Protein AF-A0A929XDI0-F1 (afdb_monomer_lite)

Structure (mmCIF, N/CA/C/O backbone):
data_AF-A0A929XDI0-F1
#
_entry.id   AF-A0A929XDI0-F1
#
loop_
_atom_site.group_PDB
_atom_site.id
_atom_site.type_symbol
_atom_site.label_atom_id
_atom_site.label_alt_id
_atom_site.label_comp_id
_atom_site.label_asym_id
_atom_site.label_entity_id
_atom_site.label_seq_id
_atom_site.pdbx_PDB_ins_code
_atom_site.Cartn_x
_atom_site.Cartn_y
_atom_site.Cartn_z
_atom_site.occupancy
_atom_site.B_iso_or_equiv
_atom_site.auth_seq_id
_atom_site.auth_comp_id
_atom_site.auth_asym_id
_atom_site.auth_atom_id
_atom_site.pdbx_PDB_model_num
ATOM 1 N N . MET A 1 1 ? -13.949 9.706 -9.714 1.00 50.38 1 MET A N 1
ATOM 2 C CA . MET A 1 1 ? -13.315 9.321 -8.438 1.00 50.38 1 MET A CA 1
ATOM 3 C C . MET A 1 1 ? -12.514 8.065 -8.710 1.00 50.38 1 MET A C 1
ATOM 5 O O . MET A 1 1 ? -13.037 7.192 -9.394 1.00 50.38 1 MET A O 1
ATOM 9 N N . GLY A 1 2 ? -11.235 8.058 -8.334 1.00 79.31 2 GLY A N 1
ATOM 10 C CA . GLY A 1 2 ? -10.357 6.894 -8.473 1.00 79.31 2 GLY A CA 1
ATOM 11 C C . GLY A 1 2 ? -10.518 5.929 -7.300 1.00 79.31 2 GLY A C 1
ATOM 12 O O . GLY A 1 2 ? -11.331 6.173 -6.411 1.00 79.31 2 GLY A O 1
ATOM 13 N N . ILE A 1 3 ? -9.750 4.842 -7.327 1.00 86.19 3 ILE A N 1
ATOM 14 C CA . ILE A 1 3 ? -9.540 3.971 -6.166 1.00 86.19 3 ILE A CA 1
ATOM 15 C C . ILE A 1 3 ? -8.557 4.691 -5.241 1.00 86.19 3 ILE A C 1
ATOM 17 O O . ILE A 1 3 ? -7.586 5.257 -5.744 1.00 86.19 3 ILE A O 1
ATOM 21 N N . THR A 1 4 ? -8.822 4.684 -3.937 1.00 91.12 4 THR A N 1
ATOM 22 C CA . THR A 1 4 ? -7.906 5.228 -2.929 1.00 91.12 4 THR A CA 1
ATOM 23 C C . THR A 1 4 ? -6.711 4.308 -2.742 1.00 91.12 4 THR A C 1
ATOM 25 O O . THR A 1 4 ? -6.885 3.084 -2.714 1.00 91.12 4 THR A O 1
ATOM 28 N N . GLY A 1 5 ? -5.517 4.866 -2.580 1.00 92.12 5 GLY A N 1
ATOM 29 C CA . GLY A 1 5 ? -4.347 4.070 -2.226 1.00 92.12 5 GLY A CA 1
ATOM 30 C C . GLY A 1 5 ? -3.016 4.677 -2.636 1.00 92.12 5 GLY A C 1
ATOM 31 O O . GLY A 1 5 ? -2.934 5.529 -3.517 1.00 92.12 5 GLY A O 1
ATOM 32 N N . GLY A 1 6 ? -1.955 4.119 -2.062 1.00 93.81 6 GLY A N 1
ATOM 33 C CA . GLY A 1 6 ? -0.594 4.588 -2.262 1.00 93.81 6 GLY A CA 1
ATOM 34 C C . GLY A 1 6 ? 0.442 3.506 -1.986 1.00 93.81 6 GLY A C 1
ATOM 35 O O . GLY A 1 6 ? 0.166 2.304 -2.063 1.00 93.81 6 GLY A O 1
ATOM 36 N N . CYS A 1 7 ? 1.675 3.941 -1.745 1.00 94.44 7 CYS A N 1
ATOM 37 C CA . CYS A 1 7 ? 2.789 3.039 -1.489 1.00 94.44 7 CYS A CA 1
ATOM 38 C C . CYS A 1 7 ? 2.785 2.589 -0.028 1.00 94.44 7 CYS A C 1
ATOM 40 O O . CYS A 1 7 ? 2.618 3.398 0.881 1.00 94.44 7 CYS A O 1
ATOM 42 N N . GLN A 1 8 ? 3.060 1.305 0.186 1.00 96.19 8 GLN A N 1
ATOM 43 C CA . GLN A 1 8 ? 3.348 0.782 1.514 1.00 96.19 8 GLN A CA 1
ATOM 44 C C . GLN A 1 8 ? 4.669 1.360 2.035 1.00 96.19 8 GLN A C 1
ATOM 46 O O . GLN A 1 8 ? 5.686 1.340 1.329 1.00 96.19 8 GLN A O 1
ATOM 51 N N . GLU A 1 9 ? 4.666 1.833 3.278 1.00 96.25 9 GLU A N 1
ATOM 52 C CA . GLU A 1 9 ? 5.871 2.285 3.966 1.00 96.25 9 GLU A CA 1
ATOM 53 C C . GLU A 1 9 ? 6.637 1.119 4.613 1.00 96.25 9 GLU A C 1
ATOM 55 O O . GLU A 1 9 ? 6.131 0.012 4.818 1.00 96.25 9 GLU A O 1
ATOM 60 N N . LEU A 1 10 ? 7.915 1.345 4.935 1.00 95.75 10 LEU A N 1
ATOM 61 C CA . LEU A 1 10 ? 8.750 0.310 5.540 1.00 95.75 10 LEU A CA 1
ATOM 62 C C . LEU A 1 10 ? 8.236 -0.049 6.942 1.00 95.75 10 LEU A C 1
ATOM 64 O O . LEU A 1 10 ? 8.304 0.764 7.858 1.00 95.75 10 LEU A O 1
ATOM 68 N N . GLY A 1 11 ? 7.828 -1.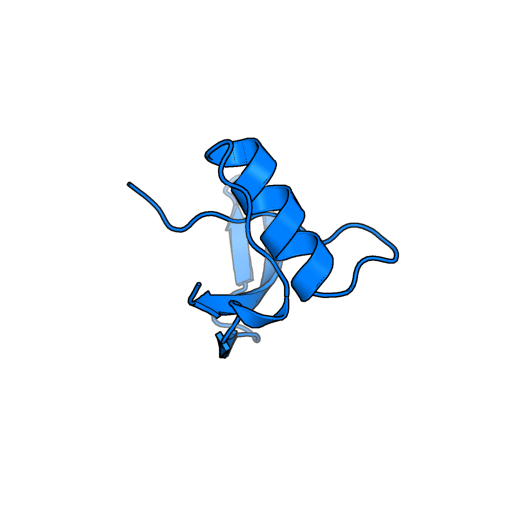305 7.118 1.00 95.75 11 GLY A N 1
ATOM 69 C CA . GLY A 1 11 ? 7.357 -1.834 8.399 1.00 95.75 11 GLY A CA 1
ATOM 70 C C . GLY A 1 11 ? 5.837 -1.914 8.526 1.00 95.75 11 GLY A C 1
ATOM 71 O O . GLY A 1 11 ? 5.375 -2.563 9.459 1.00 95.75 11 GLY A O 1
ATOM 72 N N . GLU A 1 12 ? 5.085 -1.339 7.586 1.00 96.75 12 GLU A N 1
ATOM 73 C CA . GLU A 1 12 ? 3.632 -1.518 7.505 1.00 96.75 12 GLU A CA 1
ATOM 74 C C . GLU A 1 12 ? 3.281 -2.932 7.022 1.00 96.75 12 GLU A C 1
ATOM 76 O O . GLU A 1 12 ? 3.977 -3.505 6.172 1.00 96.75 12 GLU A O 1
ATOM 81 N N . ILE A 1 13 ? 2.181 -3.482 7.537 1.00 96.69 13 ILE A N 1
ATOM 82 C CA . ILE A 1 13 ? 1.427 -4.538 6.846 1.00 96.69 13 ILE A CA 1
ATOM 83 C C . ILE A 1 13 ? 0.453 -3.898 5.843 1.00 96.69 13 ILE A C 1
ATOM 85 O O . ILE A 1 13 ? 0.252 -2.686 5.856 1.00 96.69 13 ILE A O 1
ATOM 89 N N . PHE A 1 14 ? -0.153 -4.685 4.950 1.00 96.12 14 PHE A N 1
ATOM 90 C CA . PHE A 1 14 ? -1.037 -4.125 3.918 1.00 96.12 14 PHE A CA 1
ATOM 91 C C . PHE A 1 14 ? -2.241 -3.387 4.513 1.00 96.12 14 PHE A C 1
ATOM 93 O O . PHE A 1 14 ? -2.659 -2.359 3.984 1.00 96.12 14 PHE A O 1
ATOM 100 N N . GLU A 1 15 ? -2.780 -3.904 5.611 1.00 96.62 15 GLU A N 1
ATOM 101 C CA . GLU A 1 15 ? -3.925 -3.346 6.317 1.00 96.62 15 GLU A CA 1
ATOM 102 C C . GLU A 1 15 ? -3.617 -1.948 6.877 1.00 96.62 15 GLU A C 1
ATOM 104 O O . GLU A 1 15 ? -4.404 -1.025 6.656 1.00 96.62 15 GLU A O 1
ATOM 109 N N . ASP A 1 16 ? -2.442 -1.759 7.493 1.00 97.12 16 ASP A N 1
ATOM 110 C CA . ASP A 1 16 ? -1.974 -0.454 7.985 1.00 97.12 16 ASP A CA 1
ATOM 111 C C . ASP A 1 16 ? -1.922 0.576 6.848 1.00 97.12 16 ASP A C 1
ATOM 113 O O . ASP A 1 16 ? -2.443 1.687 6.979 1.00 97.12 16 ASP A O 1
ATOM 117 N N . THR A 1 17 ? -1.349 0.186 5.702 1.00 96.81 17 THR A N 1
ATOM 118 C CA . THR A 1 17 ? -1.256 1.047 4.516 1.00 96.81 17 THR A CA 1
ATOM 119 C C . THR A 1 17 ? -2.638 1.451 4.011 1.00 96.81 17 THR A C 1
ATOM 121 O O . THR A 1 17 ? -2.872 2.628 3.755 1.00 96.81 17 THR A O 1
ATOM 124 N N . VAL A 1 18 ? -3.577 0.508 3.873 1.00 96.50 18 VAL A N 1
ATOM 125 C CA . VAL A 1 18 ? -4.934 0.816 3.386 1.00 96.50 18 VAL A CA 1
ATOM 126 C C . VAL A 1 18 ? -5.643 1.787 4.328 1.00 96.50 18 VAL A C 1
ATOM 128 O O . VAL A 1 18 ? -6.228 2.765 3.865 1.00 96.50 18 VAL A O 1
ATOM 131 N N . ILE A 1 19 ? -5.566 1.553 5.640 1.00 96.62 19 ILE A N 1
ATOM 132 C CA . ILE A 1 19 ? -6.200 2.410 6.649 1.00 96.62 19 ILE A CA 1
ATOM 133 C C . ILE A 1 19 ? -5.603 3.823 6.614 1.00 96.62 19 ILE A C 1
ATOM 135 O O . ILE A 1 19 ? -6.354 4.804 6.610 1.00 96.62 19 ILE A O 1
ATOM 139 N N . ARG A 1 20 ? -4.270 3.943 6.531 1.00 97.44 20 ARG A N 1
ATOM 140 C CA . ARG A 1 20 ? -3.578 5.236 6.428 1.00 97.44 20 ARG A CA 1
ATOM 141 C C . ARG A 1 20 ? -3.969 5.990 5.156 1.00 97.44 20 ARG A C 1
ATOM 143 O O . ARG A 1 20 ? -4.387 7.141 5.246 1.00 97.44 20 ARG A O 1
ATOM 150 N N . GLU A 1 21 ? -3.892 5.350 3.993 1.00 97.06 21 GLU A N 1
ATOM 151 C CA . GLU A 1 21 ? -4.184 5.979 2.696 1.00 97.06 21 GLU A CA 1
ATOM 152 C C . GLU A 1 21 ? -5.649 6.434 2.596 1.00 97.06 21 GLU A C 1
ATOM 154 O O . GLU A 1 21 ? -5.934 7.552 2.164 1.00 97.06 21 GLU A O 1
ATOM 159 N N . VAL A 1 22 ? -6.603 5.620 3.071 1.00 96.19 22 VAL A N 1
ATOM 160 C CA . VAL A 1 22 ? -8.020 6.020 3.121 1.00 96.19 22 VAL A CA 1
ATOM 161 C C . VAL A 1 22 ? -8.196 7.258 4.000 1.00 96.19 22 VAL A C 1
ATOM 163 O O . VAL A 1 22 ? -8.920 8.187 3.614 1.00 96.19 22 VAL A O 1
ATOM 166 N N . LYS A 1 23 ? -7.511 7.320 5.149 1.00 96.38 23 LYS A N 1
ATOM 167 C CA . LYS A 1 23 ? -7.563 8.490 6.025 1.00 96.38 23 LYS A CA 1
ATOM 168 C C . LYS A 1 23 ? -6.946 9.726 5.370 1.00 96.38 23 LYS A C 1
ATOM 170 O O . LYS A 1 23 ? -7.542 10.798 5.444 1.00 96.38 23 LYS A O 1
ATOM 175 N N . GLU A 1 24 ? -5.798 9.597 4.717 1.00 96.50 24 GLU A N 1
ATOM 176 C CA . GLU A 1 24 ? -5.087 10.711 4.077 1.00 96.50 24 GLU A CA 1
ATOM 177 C C . GLU A 1 24 ? -5.857 11.297 2.887 1.00 96.50 24 GLU A C 1
ATOM 179 O O . G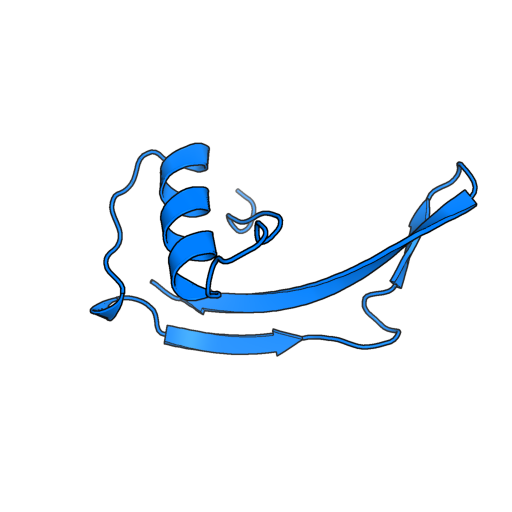LU A 1 24 ? -5.972 12.519 2.763 1.00 96.50 24 GLU A O 1
ATOM 184 N N . GLU A 1 25 ? -6.440 10.447 2.039 1.00 96.50 25 GLU A N 1
ATOM 185 C CA . GLU A 1 25 ? -7.090 10.887 0.801 1.00 96.50 25 GLU A CA 1
ATOM 186 C C . GLU A 1 25 ? -8.565 11.274 0.978 1.00 96.50 25 GLU A C 1
ATOM 188 O O . GLU A 1 25 ? -9.091 12.090 0.215 1.00 96.50 25 GLU A O 1
ATOM 193 N N . THR A 1 26 ? -9.257 10.695 1.969 1.00 94.62 26 THR A N 1
ATOM 194 C CA . THR A 1 26 ? -10.715 10.866 2.138 1.00 94.62 26 THR A CA 1
ATOM 195 C C . THR A 1 26 ? -11.142 11.362 3.518 1.00 94.62 26 THR A C 1
ATOM 197 O O . THR A 1 26 ? -12.287 11.790 3.682 1.00 94.62 26 THR A O 1
ATOM 200 N N . ASN A 1 27 ? -10.239 11.339 4.504 1.00 96.31 27 ASN A N 1
ATOM 201 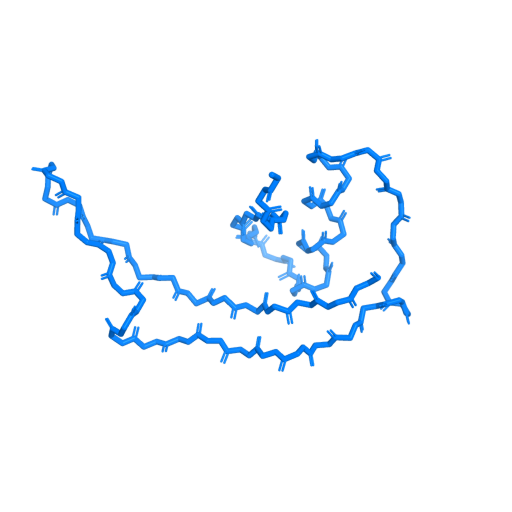C CA . ASN A 1 27 ? -10.496 11.647 5.915 1.00 96.31 27 ASN A CA 1
ATOM 202 C C . ASN A 1 27 ? -11.487 10.698 6.624 1.00 96.31 27 ASN A C 1
ATOM 204 O O . ASN A 1 27 ? -11.922 10.993 7.742 1.00 96.31 27 ASN A O 1
ATOM 208 N N . LEU A 1 28 ? -11.822 9.557 6.011 1.00 95.62 28 LEU A N 1
ATOM 209 C CA . LEU A 1 28 ? -12.657 8.512 6.605 1.00 95.62 28 LEU A CA 1
ATOM 210 C C . LEU A 1 28 ? -11.845 7.613 7.542 1.00 95.62 28 LEU A C 1
ATOM 212 O O . LEU A 1 28 ? -10.657 7.391 7.330 1.00 95.62 28 LEU A O 1
ATOM 216 N N . ASP A 1 29 ? -12.508 7.096 8.573 1.00 95.88 29 ASP A N 1
ATOM 217 C CA . ASP A 1 29 ? -11.940 6.121 9.500 1.00 95.88 29 ASP A CA 1
ATOM 218 C C . ASP A 1 29 ? -12.445 4.722 9.126 1.00 95.88 29 ASP A C 1
ATOM 220 O O . ASP A 1 29 ? -13.654 4.497 9.030 1.00 95.88 29 ASP A O 1
ATOM 224 N N . VAL A 1 30 ? -11.516 3.792 8.911 1.00 95.38 30 VAL A N 1
ATOM 225 C CA . VAL A 1 30 ? -11.779 2.381 8.600 1.00 95.38 30 VAL A CA 1
ATOM 226 C C . VAL A 1 30 ? -10.981 1.534 9.585 1.00 95.38 30 VAL A C 1
ATOM 228 O O . VAL A 1 30 ? -9.841 1.865 9.903 1.00 95.38 30 VAL A O 1
ATOM 231 N N . SER A 1 31 ? -11.583 0.465 10.095 1.00 95.69 31 SER A N 1
ATOM 232 C CA . SER A 1 31 ? -10.925 -0.511 10.959 1.00 95.69 31 SER A CA 1
ATOM 233 C C . SER A 1 31 ? -10.577 -1.784 10.186 1.00 95.69 31 SER A C 1
ATOM 235 O O . SER A 1 31 ? -11.185 -2.074 9.153 1.00 95.69 31 SER A O 1
ATOM 237 N N . GLU A 1 32 ? -9.600 -2.546 10.681 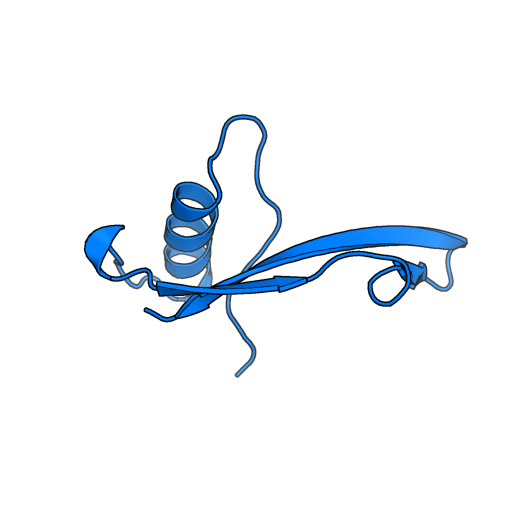1.00 95.06 32 GLU A N 1
ATOM 238 C CA . GLU A 1 32 ? -9.131 -3.778 10.032 1.00 95.06 32 GLU A CA 1
ATOM 239 C C . GLU A 1 32 ? -10.262 -4.787 9.791 1.00 95.06 32 GLU A C 1
ATOM 241 O O . GLU A 1 32 ? -10.281 -5.443 8.755 1.00 95.06 32 GLU A O 1
ATOM 246 N N . GLU A 1 33 ? -11.247 -4.887 10.693 1.00 96.06 33 GLU A N 1
ATOM 247 C CA . GLU A 1 33 ? -12.375 -5.810 10.526 1.00 96.06 33 GLU A CA 1
ATOM 248 C C . GLU A 1 33 ? -13.299 -5.480 9.344 1.00 96.06 33 GLU A C 1
ATOM 250 O O . GLU A 1 33 ? -14.079 -6.340 8.931 1.00 96.06 33 GLU A O 1
ATOM 255 N N . ASN A 1 34 ? -13.214 -4.265 8.792 1.00 93.50 34 ASN A N 1
ATOM 256 C CA . ASN A 1 34 ? -13.957 -3.878 7.594 1.00 93.50 34 ASN A CA 1
ATOM 257 C C . ASN A 1 34 ? -13.222 -4.280 6.308 1.00 93.50 34 ASN A C 1
ATOM 259 O O . ASN A 1 34 ? -13.818 -4.231 5.239 1.00 93.50 34 ASN A O 1
ATOM 263 N N . LEU A 1 35 ? -11.938 -4.642 6.386 1.00 96.25 35 LEU A N 1
ATOM 264 C CA . LEU A 1 35 ? -11.110 -4.889 5.214 1.00 96.25 35 LEU A CA 1
ATOM 265 C C . LEU A 1 35 ? -11.299 -6.315 4.682 1.00 96.25 35 LEU A C 1
ATOM 267 O O . LEU A 1 35 ? -10.899 -7.300 5.302 1.00 96.25 35 LEU A O 1
ATOM 271 N N . GLU A 1 36 ? -11.832 -6.429 3.468 1.00 97.50 36 GLU A N 1
ATOM 272 C CA . GLU A 1 36 ? -11.892 -7.677 2.709 1.00 97.50 36 GLU A CA 1
ATOM 273 C C . GLU A 1 36 ? -10.843 -7.664 1.589 1.00 97.50 36 GLU A C 1
ATOM 275 O O . GLU A 1 36 ? -10.939 -6.879 0.644 1.00 97.50 36 GLU A O 1
ATOM 280 N N . LEU A 1 37 ? -9.836 -8.544 1.664 1.00 96.94 37 LEU A N 1
ATOM 281 C CA . LEU A 1 37 ? -8.849 -8.703 0.591 1.00 96.94 37 LEU A CA 1
ATOM 282 C C . LEU A 1 37 ? -9.510 -9.326 -0.646 1.00 96.94 37 LEU A C 1
ATOM 284 O O . LEU A 1 37 ? -9.865 -10.504 -0.652 1.00 96.94 37 LEU A O 1
ATOM 288 N N . ILE A 1 38 ? -9.593 -8.557 -1.729 1.00 97.31 38 ILE A N 1
ATOM 289 C CA . ILE A 1 38 ? -10.228 -8.984 -2.981 1.00 97.31 38 ILE A CA 1
ATOM 290 C C . ILE A 1 38 ? -9.220 -9.632 -3.922 1.00 97.31 38 ILE A C 1
ATOM 292 O O . ILE A 1 38 ? -9.501 -10.653 -4.552 1.00 97.31 38 ILE A O 1
ATOM 296 N N . ALA A 1 39 ? -8.043 -9.022 -4.062 1.00 95.12 39 ALA A N 1
ATOM 297 C CA . ALA A 1 39 ? -7.022 -9.512 -4.974 1.00 95.12 39 ALA A CA 1
ATOM 298 C C . ALA A 1 39 ? -5.631 -9.011 -4.597 1.00 95.12 39 ALA A C 1
ATOM 300 O O . ALA A 1 39 ? -5.454 -7.862 -4.207 1.00 95.12 39 ALA A O 1
ATOM 301 N N . ILE A 1 40 ? -4.627 -9.849 -4.844 1.00 94.56 40 ILE A N 1
ATOM 302 C CA . ILE A 1 40 ? -3.233 -9.420 -4.934 1.00 94.56 40 ILE A CA 1
ATOM 303 C C . ILE A 1 40 ? -2.842 -9.509 -6.400 1.00 94.56 40 ILE A C 1
ATOM 305 O O . ILE A 1 40 ? -2.922 -10.578 -7.009 1.00 94.56 40 ILE A O 1
ATOM 309 N N . VAL A 1 41 ? -2.429 -8.387 -6.981 1.00 93.44 41 VAL A N 1
ATOM 310 C CA . VAL A 1 41 ? -2.058 -8.316 -8.391 1.00 93.44 41 VAL A CA 1
ATOM 311 C C . VAL A 1 41 ? -0.614 -7.870 -8.540 1.00 93.44 41 VAL A C 1
ATOM 313 O O . VAL A 1 41 ? -0.210 -6.828 -8.033 1.00 93.44 41 VAL A O 1
ATOM 316 N N . PHE A 1 42 ? 0.157 -8.674 -9.261 1.00 91.94 42 PHE A N 1
ATOM 317 C CA . PHE A 1 42 ? 1.601 -8.539 -9.414 1.00 91.94 42 PHE A CA 1
ATOM 318 C C . PHE A 1 42 ? 2.044 -9.055 -10.790 1.00 91.94 42 PHE A C 1
ATOM 320 O O . PHE A 1 42 ? 1.243 -9.581 -11.566 1.00 91.94 42 PHE A O 1
ATOM 327 N N . GLY A 1 43 ? 3.336 -8.919 -11.091 1.00 88.19 43 GLY A N 1
ATOM 328 C CA . GLY A 1 43 ? 3.962 -9.460 -12.300 1.00 88.19 43 GLY A CA 1
ATOM 329 C C . GLY A 1 43 ? 4.105 -8.451 -13.442 1.00 88.19 43 GLY A C 1
ATOM 330 O O . GLY A 1 43 ? 3.823 -7.263 -13.298 1.00 88.19 43 GLY A O 1
ATOM 331 N N . ASN A 1 44 ? 4.562 -8.931 -14.604 1.00 84.00 44 ASN A N 1
ATOM 332 C CA . ASN A 1 44 ? 4.978 -8.071 -15.725 1.00 84.00 44 ASN A CA 1
ATOM 333 C C . ASN A 1 44 ? 3.870 -7.153 -16.261 1.00 84.00 44 ASN A C 1
ATOM 335 O O . ASN A 1 44 ? 4.173 -6.095 -16.802 1.00 84.00 44 ASN A O 1
ATOM 339 N N . SER A 1 45 ? 2.597 -7.509 -16.073 1.00 83.50 45 SER A N 1
ATOM 340 C CA . SER A 1 45 ? 1.456 -6.651 -16.416 1.00 83.50 45 SER A CA 1
ATOM 341 C C . SER A 1 45 ? 1.351 -5.381 -15.562 1.00 83.50 45 SER A C 1
ATOM 343 O O . SER A 1 45 ? 0.520 -4.528 -15.853 1.00 83.50 45 SER A O 1
ATOM 345 N N . ARG A 1 46 ? 2.147 -5.258 -14.491 1.00 86.44 46 ARG A N 1
ATOM 346 C CA . ARG A 1 46 ? 2.207 -4.093 -13.592 1.00 86.44 46 ARG A CA 1
ATOM 347 C C . ARG A 1 46 ? 3.536 -3.346 -13.663 1.00 86.44 46 ARG A C 1
ATOM 349 O O . ARG A 1 46 ? 3.862 -2.568 -12.769 1.00 86.44 46 ARG A O 1
ATOM 356 N N . ARG A 1 47 ? 4.296 -3.579 -14.733 1.00 90.50 47 ARG A N 1
ATOM 357 C CA . ARG A 1 47 ? 5.510 -2.837 -15.049 1.00 90.50 47 ARG A CA 1
ATOM 358 C C . ARG A 1 47 ? 5.150 -1.613 -15.887 1.00 90.50 47 ARG A C 1
ATOM 360 O O . ARG A 1 47 ? 4.739 -1.753 -17.035 1.00 90.50 47 ARG A O 1
ATOM 367 N N . ASN A 1 48 ? 5.326 -0.434 -15.310 1.00 87.69 48 ASN A N 1
ATOM 368 C CA . ASN A 1 48 ? 5.121 0.847 -15.971 1.00 87.69 48 ASN A CA 1
ATOM 369 C C . ASN A 1 48 ? 6.479 1.434 -16.354 1.00 87.69 48 ASN A C 1
ATOM 371 O O . ASN A 1 48 ? 7.345 1.588 -15.495 1.00 87.69 48 ASN A O 1
ATOM 375 N N . GLU A 1 49 ? 6.658 1.740 -17.638 1.00 92.81 49 GLU A N 1
ATOM 376 C CA . GLU A 1 49 ? 7.799 2.514 -18.128 1.00 92.81 49 GLU A CA 1
ATOM 377 C C . GLU A 1 49 ? 7.354 3.953 -18.383 1.00 92.81 49 GLU A C 1
ATOM 379 O O . GLU A 1 49 ? 6.380 4.193 -19.100 1.00 92.81 49 GLU A O 1
ATOM 384 N N . TYR A 1 50 ? 8.065 4.911 -17.803 1.00 91.44 50 TYR A N 1
ATOM 385 C CA . TYR A 1 50 ? 7.794 6.331 -17.972 1.00 91.44 50 TYR A CA 1
ATOM 386 C C . TYR A 1 50 ? 8.669 6.924 -19.091 1.00 91.44 50 TYR A C 1
ATOM 388 O O . TYR A 1 50 ? 9.751 6.404 -19.371 1.00 91.44 50 TYR A O 1
ATOM 396 N N . PRO A 1 51 ? 8.258 8.037 -19.738 1.00 92.00 51 PRO A N 1
ATOM 397 C CA . PRO A 1 51 ? 9.016 8.640 -20.844 1.00 92.00 51 PRO A CA 1
ATOM 398 C C . PRO A 1 51 ? 10.444 9.083 -20.490 1.00 92.00 51 PRO A C 1
ATOM 400 O O . PRO A 1 51 ? 11.274 9.253 -21.378 1.00 92.00 51 PRO A O 1
ATOM 403 N N . ASN A 1 52 ? 10.729 9.280 -19.201 1.00 93.88 52 ASN A N 1
ATOM 404 C CA . ASN A 1 52 ? 12.062 9.581 -18.675 1.00 93.88 52 ASN A CA 1
ATOM 405 C C . ASN A 1 52 ? 12.967 8.334 -18.551 1.00 93.88 52 ASN A C 1
ATOM 407 O O . ASN A 1 52 ? 14.118 8.467 -18.144 1.00 93.88 52 ASN A O 1
ATOM 411 N N . GLY A 1 53 ? 12.472 7.144 -18.907 1.00 93.25 53 GLY A N 1
ATOM 412 C CA . GLY A 1 53 ? 13.188 5.870 -18.823 1.00 93.25 53 GLY A CA 1
ATOM 413 C C . GLY A 1 53 ? 13.071 5.164 -17.470 1.00 93.25 53 GLY A C 1
ATOM 414 O O . GLY A 1 53 ? 13.645 4.088 -17.304 1.00 93.25 53 GLY A O 1
ATOM 415 N N . GLU A 1 54 ? 12.342 5.731 -16.506 1.00 93.44 54 GLU A N 1
ATOM 416 C CA . GLU A 1 54 ? 12.111 5.081 -15.219 1.00 93.44 54 GLU A CA 1
ATOM 417 C C . GLU A 1 54 ? 11.133 3.922 -15.359 1.00 93.44 54 GLU A C 1
ATOM 419 O O . GLU A 1 54 ? 10.151 3.977 -16.101 1.00 93.44 54 GLU A O 1
ATOM 424 N N . VAL A 1 55 ? 11.407 2.860 -14.609 1.00 92.31 55 VAL A N 1
ATOM 425 C CA . VAL A 1 55 ? 10.602 1.648 -14.612 1.00 92.31 55 VAL A CA 1
ATOM 426 C C . VAL A 1 55 ? 10.136 1.379 -13.196 1.00 92.31 55 VAL A C 1
ATOM 428 O O . VAL A 1 55 ? 10.953 1.161 -12.304 1.00 92.31 55 VAL A O 1
ATOM 431 N N . VAL A 1 56 ? 8.822 1.336 -13.013 1.00 90.38 56 VAL A N 1
ATOM 432 C CA . VAL A 1 56 ? 8.190 1.006 -11.737 1.00 90.38 56 VAL A CA 1
ATOM 433 C C . VAL A 1 56 ? 7.430 -0.302 -11.890 1.00 90.38 56 VAL A C 1
ATOM 435 O O . VAL A 1 56 ? 6.658 -0.479 -12.832 1.00 90.38 56 VAL A O 1
ATOM 438 N N . ILE A 1 57 ? 7.654 -1.235 -10.968 1.00 90.38 57 ILE A N 1
ATOM 439 C CA . ILE A 1 57 ? 6.912 -2.494 -10.891 1.00 90.38 57 ILE A CA 1
ATOM 440 C C . ILE A 1 57 ? 6.051 -2.433 -9.639 1.00 90.38 57 ILE A C 1
ATOM 442 O O . ILE A 1 57 ? 6.578 -2.439 -8.530 1.00 90.38 57 ILE A O 1
ATOM 446 N N . ASN A 1 58 ? 4.736 -2.390 -9.831 1.00 90.12 58 ASN A N 1
ATOM 447 C CA . ASN A 1 58 ? 3.793 -2.319 -8.724 1.00 90.12 58 ASN A CA 1
ATOM 448 C C . ASN A 1 58 ? 3.246 -3.704 -8.384 1.00 90.12 58 ASN A C 1
ATOM 450 O O . ASN A 1 58 ? 2.718 -4.408 -9.245 1.00 90.12 58 ASN A O 1
ATOM 454 N N . ASN A 1 59 ? 3.312 -4.051 -7.103 1.00 92.81 59 ASN A N 1
ATOM 455 C CA . ASN A 1 59 ? 2.518 -5.124 -6.525 1.00 92.81 59 ASN A CA 1
ATOM 456 C C . ASN A 1 59 ? 1.405 -4.462 -5.718 1.00 92.81 59 ASN A C 1
ATOM 458 O O . ASN A 1 59 ? 1.681 -3.599 -4.891 1.00 92.81 59 ASN A O 1
ATOM 462 N N . THR A 1 60 ? 0.158 -4.828 -5.984 1.00 94.38 60 THR A N 1
ATOM 463 C CA . THR A 1 60 ? -1.006 -4.165 -5.391 1.00 94.38 60 THR A CA 1
ATOM 464 C C . THR A 1 60 ? -1.848 -5.190 -4.655 1.00 94.38 60 THR A C 1
ATOM 466 O O . THR A 1 60 ? -2.320 -6.142 -5.279 1.00 94.38 60 THR A O 1
ATOM 469 N N . ALA A 1 61 ? -2.068 -4.977 -3.361 1.00 95.94 61 ALA A N 1
ATOM 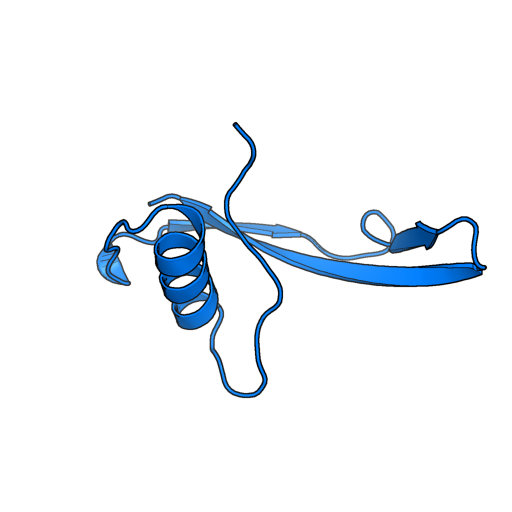470 C CA . ALA A 1 61 ? -3.139 -5.623 -2.616 1.00 95.94 61 ALA A CA 1
ATOM 471 C C . ALA A 1 61 ? -4.377 -4.715 -2.675 1.00 95.94 61 ALA A C 1
ATOM 473 O O . ALA A 1 61 ? -4.295 -3.529 -2.367 1.00 95.94 61 ALA A O 1
ATOM 474 N N . LEU A 1 62 ? -5.497 -5.248 -3.154 1.00 95.69 62 LEU A N 1
ATOM 475 C CA . LEU A 1 62 ? -6.759 -4.528 -3.290 1.00 95.69 62 LEU A CA 1
ATOM 476 C C . LEU A 1 62 ? -7.728 -5.012 -2.218 1.00 95.69 62 LEU A C 1
ATOM 478 O O . LEU A 1 62 ? -8.062 -6.199 -2.192 1.00 95.69 62 LEU A O 1
ATOM 482 N N . TYR A 1 63 ? -8.217 -4.078 -1.412 1.00 96.69 63 TYR A N 1
ATOM 483 C CA . TYR A 1 63 ? -9.201 -4.329 -0.368 1.00 96.69 63 TYR A CA 1
ATOM 484 C C . TYR A 1 63 ? -10.532 -3.643 -0.689 1.00 96.69 63 TYR A C 1
ATOM 486 O O . TYR A 1 63 ? -10.570 -2.636 -1.400 1.00 96.69 63 TYR A O 1
ATOM 494 N N . MET A 1 64 ? -11.616 -4.211 -0.169 1.00 94.75 64 MET A N 1
ATOM 495 C CA . MET A 1 64 ? -12.939 -3.596 -0.098 1.00 94.75 64 MET A CA 1
ATOM 496 C C . MET A 1 64 ? -13.267 -3.326 1.368 1.00 94.75 64 MET A C 1
ATOM 498 O O . MET A 1 64 ? -12.948 -4.155 2.215 1.00 94.75 64 MET A O 1
ATOM 502 N N . CYS A 1 65 ? -13.862 -2.171 1.650 1.00 88.69 65 CYS A N 1
ATOM 503 C CA . CYS A 1 65 ? -14.188 -1.696 2.991 1.00 88.69 65 CYS A CA 1
ATOM 504 C C . CYS A 1 65 ? -15.544 -0.992 3.017 1.00 88.69 65 CYS A C 1
ATOM 506 O O . CYS A 1 65 ? -15.902 -0.386 1.976 1.00 88.69 65 CYS A O 1
#

Sequence (65 aa):
MGITGGCQELGEIFEDTVIREVKEETNLDVSEENLELIAIVFGNSRRNEYPNGEVVINNTALYMC

pLDDT: mean 93.0, std 6.52, range [50.38, 97.5]

Secondary structure (DSSP, 8-state):
------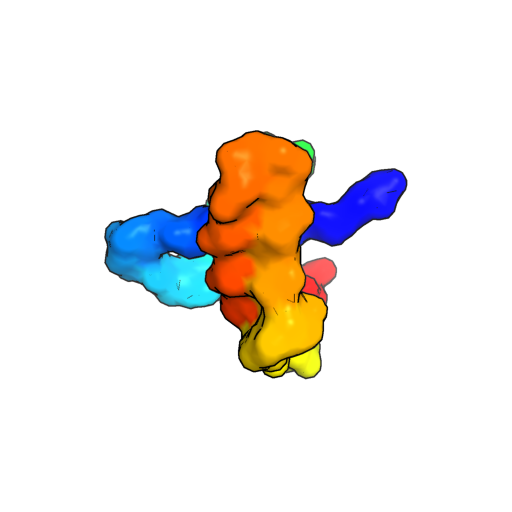PPPTT--HHHHHHHHHHHHH-----GGG-EEEEEE-SGGGEEEPTTS-EEE--EEEEE-

Foldseek 3Di:
DDDFFDDDDPPDDPLRRVQVRCCVPPVDGDDSVQWDFDDWDFDPVQWDADPVRDIDGDTDTDIDD

Radius of gyration: 13.28 Å; chains: 1; bounding box: 27×21×32 Å

=== Feature glossary ===
Legend for the data blocks above and below:

— What the protein is —

The amino-acid sequence is the protein's primary structure: the linear order of residues from the N-terminus to the C-terminus, written in one-letter code. Everything else here — the 3D coordinates, the secondary structure, the domain annotations — is ultimately a consequence of this string.

Database cross-references. InterPro integrates a dozen domain/family signature databases into unified entries with residue-range hits. GO terms attach function/process/location labels with evidence codes. CATH codes position the fold in a four-level structural taxonomy. Organism is the NCBI-taxonomy species name.

— Where its atoms are —

The mmCIF block holds the 3D Cartesian coordinates of each backbone atom (N, Cα, C, O) in ångströms. mmCIF is the PDB's canonical archive format — a tagged-loop text representation of the atomic model.

The six renders are orthographic views along the three Cartesian axes in both directions. Representation (cartoon, sticks, or surface) and color scheme (sequence-rainbow or by-chain) vary across proteins so the training set covers all the common visualization conventions.

— Local backbone conformation —

Secondary structure is the local, repeating backbone conformation. DSSP classifies it into eight states by reading the hydrogen-bond network: three helix types (H, G, I), two β types (E, B), two non-regular types (T, S), and unstructured coil (-).

SS3 is a coarse helix/strand/coil call (letters a/b/c) made by the P-SEA algorithm from inter-Cα distances and dihedrals. It is less detailed than DSSP but needs only Cα positions.

Backbone dihedral angles. Every residue except chain termini has a φ (preceding-C → N → Cα → C) and a ψ (N → Cα → C → next-N). They are reported in degrees following the IUPAC sign convention. Secondary structure is essentially a statement about which (φ, ψ) basin each residue occupies.

— Global shape and packing —

The geometric summary reports three shape descriptors. Rg (radius of gyration) measures how spread out the Cα atoms are about their centre of mass; compact globular proteins have small Rg, elongated or unfolded ones large. Cα contacts (<8 Å, |i−j|>4) count long-range residue pairs in spatial proximity — high for tightly packed folds, near zero for rods or random coil. The bounding-box extents give the protein's footprint along x, y, z in Å.

Solvent accessibility: the surface area of each residue that a 1.4 Å water probe can touch, in Å². When only backbone atoms are present the absolute values are lower than full-atom SASA (side chains contribute most of the area) and are flagged as backbone-only.

Plot images: a contact map (which residues are close in 3D, as an N×N binary image), a Ramachandran scatter (backbone torsion angles, revealing secondary-structure composition at a glance), and — for AlphaFold structures — a PAE heatmap (pairwise prediction confidence).

— Structural neighborhood —

Foldseek's 3Di representation compresses backbone geometry into a per-residue letter drawn from a learned twenty-state alphabet. It captures the tertiary interaction pattern around each residue — which residues are packed against it in space, regardless of where they are in sequence.

Structural nearest neighbors (via Foldseek easy-search vs the PDB). Reported per hit: target PDB id, E-value, and alignment TM-score. A TM-score above ~0.5 is the conventional threshold for 'same fold'.

— Confidence and disorder —

pLDDT (predicted Local Distance Difference Test) is AlphaFold's per-residue confidence score, ranging from 0 to 100. Values above 90 indicate high confidence (typically well-packed cores); 70–90 is confident; 50–70 low confidence; below 50 usually means the region is disordered or the prediction is unreliable there. AlphaFold stores pLDDT in the mmCIF B-factor column.

For experimental (PDB) structures, the B-factor (temperature factor) quantifies the positional spread of each atom in the crystal — a combination of thermal vibration and static disorder — in units of Å². High B-factors mark flexible loops or poorly resolved regions; low B-factors mark the rigid, well-ordered core.

Predicted Aligned Error (PAE) is an AlphaFold confidence matrix: entry (i, j) is the expected error in the position of residue j, in ångströms, when the prediction is superimposed on the true structure at residue i. Low PAE within a block of residues means that block is internally rigid and well-predicted; high PAE between two blocks means their relative placement is uncertain even if each block individually is confident.